Protein AF-A0A432PW22-F1 (afdb_monomer_lite)

Secondary structure (DSSP, 8-state):
-------HHHHHT--TT--HHHHHHHHHHHHHHS-TTT---TTHHHHTT-

Foldseek 3Di:
DDDPPVPLCVVLVHDPPDDPVSSVVSVVVVCCVLPCVNVVDPVSVVVVPD

Structure (mmCIF, N/CA/C/O backbone):
data_AF-A0A432PW22-F1
#
_entry.id   AF-A0A432PW22-F1
#
loop_
_atom_site.group_PDB
_atom_site.id
_atom_site.type_symbol
_atom_site.label_atom_id
_atom_site.label_alt_id
_atom_site.label_comp_id
_atom_site.label_asym_id
_atom_site.label_entity_id
_atom_site.label_seq_id
_atom_site.pdbx_PDB_ins_code
_atom_site.Cartn_x
_atom_site.Cartn_y
_atom_site.Cartn_z
_atom_site.occupancy
_atom_site.B_iso_or_equiv
_atom_site.auth_seq_id
_atom_site.auth_comp_id
_atom_site.auth_asym_id
_atom_site.auth_atom_id
_atom_site.pdbx_PDB_model_num
ATOM 1 N N . MET A 1 1 ? 8.090 19.998 13.506 1.00 42.72 1 MET A N 1
ATOM 2 C CA . MET A 1 1 ? 8.576 18.620 13.287 1.00 42.72 1 MET A CA 1
ATOM 3 C C . MET A 1 1 ? 7.554 17.916 12.418 1.00 42.72 1 MET A C 1
ATOM 5 O O . MET A 1 1 ? 6.545 17.465 12.938 1.00 42.72 1 MET A O 1
ATOM 9 N N . GLN A 1 2 ? 7.714 17.966 11.096 1.00 47.72 2 GLN A N 1
ATOM 10 C CA . GLN A 1 2 ? 6.728 17.387 10.184 1.00 47.72 2 GLN A CA 1
ATOM 11 C C . GLN A 1 2 ? 7.211 15.987 9.826 1.00 47.72 2 GLN A C 1
ATOM 13 O O . GLN A 1 2 ? 8.289 15.816 9.262 1.00 47.72 2 GLN A O 1
ATOM 18 N N . GLN A 1 3 ? 6.472 14.998 10.321 1.00 52.75 3 GLN A N 1
ATOM 19 C CA . GLN A 1 3 ? 6.812 13.594 10.196 1.00 52.75 3 GLN A CA 1
ATOM 20 C C . GLN A 1 3 ? 6.859 13.215 8.719 1.00 52.75 3 GLN A C 1
ATOM 22 O O . GLN A 1 3 ? 5.927 13.485 7.967 1.00 52.75 3 GLN A O 1
ATOM 27 N N . THR A 1 4 ? 7.940 12.546 8.340 1.00 52.34 4 THR A N 1
ATOM 28 C CA . THR A 1 4 ? 8.124 11.814 7.090 1.00 52.34 4 THR A CA 1
ATOM 29 C C . THR A 1 4 ? 7.191 10.604 7.067 1.00 52.34 4 THR A C 1
ATOM 31 O O . THR A 1 4 ? 7.634 9.454 7.052 1.00 52.34 4 THR A O 1
ATOM 34 N N . VAL A 1 5 ? 5.881 10.838 7.110 1.00 54.91 5 VAL A N 1
ATOM 35 C CA . VAL A 1 5 ? 4.900 9.845 6.686 1.00 54.91 5 VAL A CA 1
ATOM 36 C C . VAL A 1 5 ? 5.033 9.830 5.171 1.00 54.91 5 VAL A C 1
ATOM 38 O O . VAL A 1 5 ? 4.229 10.445 4.489 1.00 54.91 5 VAL A O 1
ATOM 41 N N . LYS A 1 6 ? 6.127 9.234 4.658 1.00 55.66 6 LYS A N 1
ATOM 42 C CA . LYS A 1 6 ? 6.270 8.911 3.235 1.00 55.66 6 LYS A CA 1
ATOM 43 C C . LYS A 1 6 ? 4.907 8.399 2.815 1.00 55.66 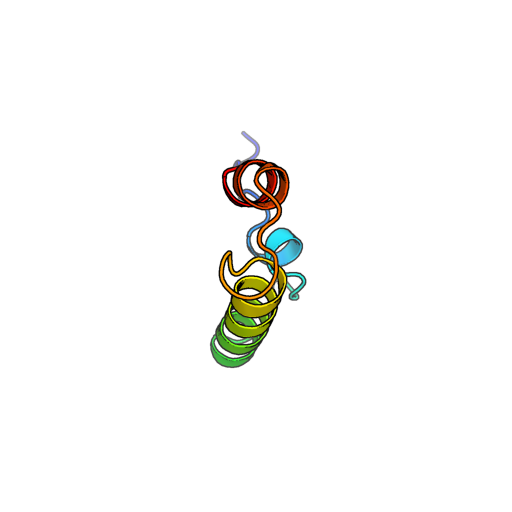6 LYS A C 1
ATOM 45 O O . LYS A 1 6 ? 4.415 7.477 3.468 1.00 55.66 6 LYS A O 1
ATOM 50 N N . ASP A 1 7 ? 4.268 9.068 1.866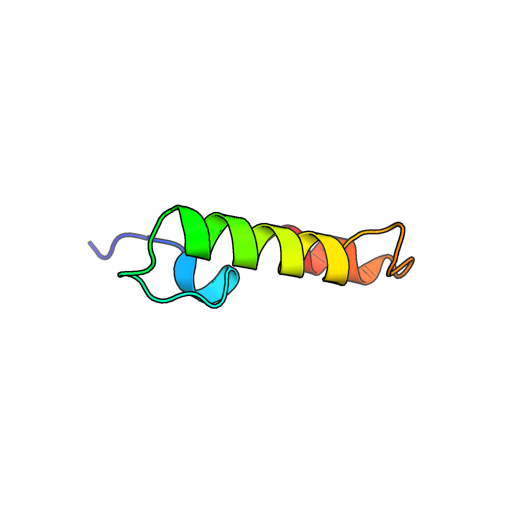 1.00 71.38 7 ASP A N 1
ATOM 51 C CA . ASP A 1 7 ? 2.871 8.852 1.531 1.00 71.38 7 ASP A CA 1
ATOM 52 C C . ASP A 1 7 ? 2.682 7.463 0.919 1.00 71.38 7 ASP A C 1
ATOM 54 O O . ASP A 1 7 ? 2.467 7.306 -0.272 1.00 71.38 7 ASP A O 1
ATOM 58 N N . TYR A 1 8 ? 2.749 6.416 1.742 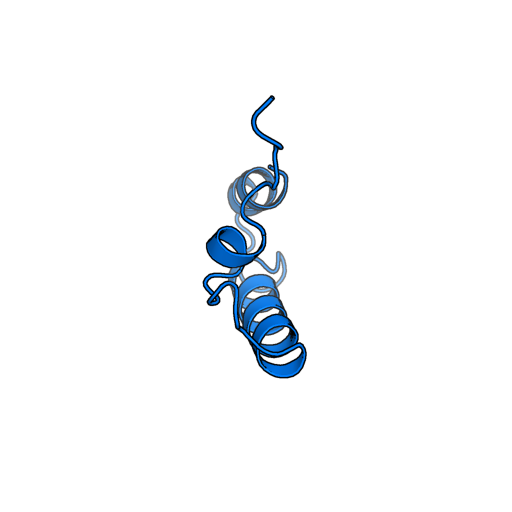1.00 72.56 8 TYR A N 1
ATOM 59 C CA . TYR A 1 8 ? 2.524 5.038 1.335 1.00 72.56 8 TYR A CA 1
ATOM 60 C C . TYR A 1 8 ? 1.138 4.906 0.717 1.00 72.56 8 TYR A C 1
ATOM 62 O O . TYR A 1 8 ? 0.955 4.133 -0.211 1.00 72.56 8 TYR A O 1
ATOM 70 N N . TYR A 1 9 ? 0.182 5.704 1.192 1.00 79.81 9 TYR A N 1
ATOM 71 C CA . TYR A 1 9 ? -1.147 5.813 0.613 1.00 79.81 9 TYR A CA 1
ATOM 72 C C . TYR A 1 9 ? -1.111 6.439 -0.793 1.00 79.81 9 TYR A C 1
ATOM 74 O O . TYR A 1 9 ? -1.719 5.874 -1.694 1.00 79.81 9 TYR A O 1
ATOM 82 N N . GLU A 1 10 ? -0.338 7.505 -1.039 1.00 76.50 10 GLU A N 1
ATOM 83 C CA . GLU A 1 10 ? -0.185 8.077 -2.393 1.00 76.50 10 GLU A CA 1
ATOM 84 C C . GLU A 1 10 ? 0.616 7.166 -3.329 1.00 76.50 10 GLU A C 1
ATOM 86 O O . GLU A 1 10 ? 0.216 6.973 -4.474 1.00 76.50 10 GLU A O 1
ATOM 91 N N . ILE A 1 11 ? 1.683 6.525 -2.837 1.00 76.94 11 ILE A N 1
ATOM 92 C CA . ILE A 1 11 ? 2.472 5.528 -3.581 1.00 76.94 11 ILE A CA 1
ATOM 93 C C . ILE A 1 11 ? 1.586 4.344 -3.978 1.00 76.94 11 ILE A C 1
ATOM 95 O O . ILE A 1 11 ? 1.663 3.837 -5.097 1.00 76.94 11 ILE A O 1
ATOM 99 N N . LEU A 1 12 ? 0.716 3.906 -3.064 1.00 79.31 12 LEU A N 1
ATOM 100 C CA . LEU A 1 12 ? -0.260 2.858 -3.333 1.00 79.31 12 LEU A CA 1
ATOM 101 C C . LEU A 1 12 ? -1.457 3.353 -4.165 1.00 79.31 12 LEU A C 1
ATOM 103 O O . LEU A 1 12 ? -2.231 2.526 -4.647 1.00 79.31 12 LEU A O 1
ATOM 107 N N . GLY A 1 13 ? -1.617 4.665 -4.353 1.00 80.69 13 GLY A N 1
ATOM 108 C CA . GLY A 1 13 ? -2.757 5.274 -5.039 1.00 80.69 13 GLY A CA 1
ATOM 109 C C . GLY A 1 13 ? -4.090 5.063 -4.313 1.00 80.69 13 GLY A C 1
ATOM 110 O O . GLY A 1 13 ? -5.128 4.930 -4.959 1.00 80.69 13 GLY A O 1
ATOM 111 N N . VAL A 1 14 ? -4.067 4.969 -2.984 1.00 82.94 14 VAL A N 1
ATOM 112 C CA . VAL A 1 14 ? -5.242 4.748 -2.131 1.00 82.94 14 VAL A CA 1
ATOM 113 C C . VAL A 1 14 ? -5.455 5.919 -1.176 1.00 82.94 14 VAL A C 1
ATOM 115 O O . VAL A 1 14 ? -4.525 6.643 -0.831 1.00 82.94 14 VAL A O 1
ATOM 118 N N . SER A 1 15 ? -6.696 6.110 -0.729 1.00 82.75 15 SER A N 1
ATOM 119 C CA . SER A 1 15 ? -7.007 7.133 0.273 1.00 82.75 15 SER A CA 1
ATOM 120 C C . SER A 1 15 ? -6.317 6.829 1.609 1.00 82.75 15 SER A C 1
ATOM 122 O O . SER A 1 15 ? -6.075 5.672 1.946 1.00 82.75 15 SER A O 1
ATOM 124 N N . ARG A 1 16 ? -6.052 7.859 2.419 1.00 80.75 16 ARG A N 1
ATOM 125 C CA . ARG A 1 16 ? -5.554 7.685 3.799 1.00 80.75 16 ARG A CA 1
ATOM 126 C C . ARG A 1 16 ? -6.572 6.990 4.710 1.00 80.75 16 ARG A C 1
ATOM 128 O O . ARG A 1 16 ? -6.188 6.417 5.721 1.00 80.75 16 ARG A O 1
ATOM 135 N N . ASP A 1 17 ? -7.843 7.030 4.317 1.00 82.75 17 ASP A N 1
ATOM 136 C CA . ASP A 1 17 ? -8.945 6.312 4.964 1.00 82.75 17 ASP A CA 1
ATOM 137 C C . ASP A 1 17 ? -9.176 4.913 4.356 1.00 82.75 17 ASP A C 1
ATOM 139 O O . ASP A 1 17 ? -10.098 4.200 4.738 1.00 82.75 17 ASP A O 1
ATOM 143 N N . ALA A 1 18 ? -8.352 4.506 3.379 1.00 84.00 18 ALA A N 1
ATOM 144 C CA . ALA A 1 18 ? -8.541 3.241 2.685 1.00 84.00 18 ALA A CA 1
ATOM 145 C C . ALA A 1 18 ? -8.424 2.057 3.642 1.00 84.00 18 ALA A C 1
ATOM 147 O O . ALA A 1 18 ? -7.524 1.956 4.483 1.00 84.00 18 ALA A O 1
ATOM 148 N N . THR A 1 19 ? -9.325 1.103 3.454 1.00 87.94 19 THR A N 1
ATOM 149 C CA . THR A 1 19 ? -9.348 -0.104 4.271 1.00 87.94 19 THR A CA 1
ATOM 150 C C . THR A 1 19 ? -8.161 -1.015 3.948 1.00 87.94 19 THR A C 1
ATOM 152 O O . THR A 1 19 ? -7.584 -0.989 2.857 1.00 87.94 19 THR A O 1
ATOM 155 N N . LYS A 1 20 ? -7.810 -1.907 4.883 1.00 85.44 20 LYS A N 1
ATOM 156 C CA . LYS A 1 20 ? -6.749 -2.913 4.670 1.00 85.44 20 LYS A CA 1
ATOM 157 C C . LYS A 1 20 ? -6.973 -3.745 3.400 1.00 85.44 20 LYS A C 1
ATOM 159 O O . LYS A 1 20 ? -6.009 -4.172 2.765 1.00 85.44 20 LYS A O 1
ATOM 164 N N . GLU A 1 21 ? -8.230 -3.979 3.029 1.00 88.06 21 GLU A N 1
ATOM 165 C CA . GLU A 1 21 ? -8.593 -4.693 1.806 1.00 88.06 21 GLU A CA 1
ATOM 166 C C . GLU A 1 21 ? -8.261 -3.889 0.546 1.00 88.06 21 GLU A C 1
ATOM 168 O O . GLU A 1 21 ? -7.670 -4.440 -0.385 1.00 88.06 21 GLU A O 1
ATOM 173 N N . GLU A 1 22 ? -8.561 -2.590 0.530 1.00 85.75 22 GLU A N 1
ATOM 174 C CA . GLU A 1 22 ? -8.213 -1.690 -0.573 1.00 85.75 22 GLU A CA 1
ATOM 175 C C . GLU A 1 22 ? -6.703 -1.548 -0.739 1.00 85.75 22 GLU A C 1
ATOM 177 O O . GLU A 1 22 ? -6.197 -1.726 -1.848 1.00 85.75 22 GLU A O 1
ATO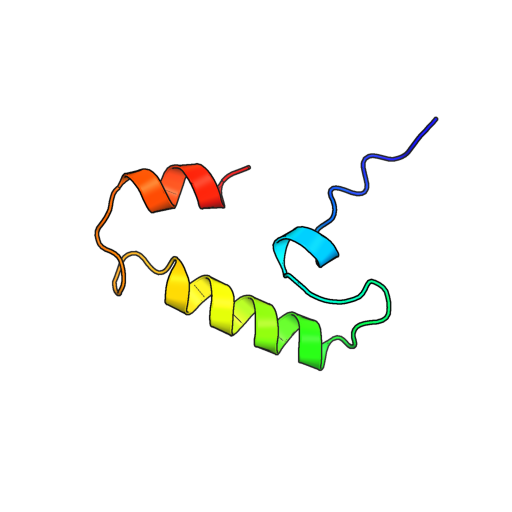M 182 N N . ILE A 1 23 ? -5.974 -1.356 0.364 1.00 85.88 23 ILE A N 1
ATOM 183 C CA . ILE A 1 23 ? -4.503 -1.320 0.395 1.00 85.88 23 ILE A CA 1
ATOM 184 C C . ILE A 1 23 ? -3.929 -2.593 -0.239 1.00 85.88 23 ILE A C 1
ATOM 186 O O . ILE A 1 23 ? -3.074 -2.537 -1.123 1.00 85.88 23 ILE A O 1
ATOM 190 N N . LYS A 1 24 ? -4.440 -3.768 0.151 1.00 86.69 24 LYS A N 1
ATOM 191 C CA . LYS A 1 24 ? -3.983 -5.063 -0.375 1.00 86.69 24 LYS A CA 1
ATOM 192 C C . LYS A 1 24 ? -4.300 -5.230 -1.863 1.00 86.69 24 LYS A C 1
ATOM 194 O O . LYS A 1 24 ? -3.516 -5.833 -2.600 1.00 86.69 24 LYS A O 1
ATOM 199 N N . LYS A 1 25 ? -5.443 -4.715 -2.317 1.00 88.38 25 LYS A N 1
ATOM 200 C CA . LYS A 1 25 ? -5.877 -4.778 -3.719 1.00 88.38 25 LYS A CA 1
ATOM 201 C C . LYS A 1 25 ? -5.042 -3.848 -4.602 1.00 88.38 25 LYS A C 1
ATOM 203 O O . LYS A 1 25 ? -4.620 -4.264 -5.681 1.00 88.38 25 LYS A O 1
ATOM 208 N N . ALA A 1 26 ? -4.759 -2.640 -4.121 1.00 86.62 26 ALA A N 1
ATOM 209 C CA . ALA A 1 26 ? -3.905 -1.664 -4.785 1.00 86.62 26 ALA A CA 1
ATOM 210 C C . ALA A 1 26 ? -2.449 -2.138 -4.858 1.00 86.62 26 ALA A C 1
ATOM 212 O O . ALA A 1 26 ? -1.871 -2.158 -5.943 1.00 86.62 26 ALA A O 1
ATOM 213 N N . TYR A 1 27 ? -1.908 -2.666 -3.756 1.00 84.12 27 TYR A N 1
ATOM 214 C CA . TYR A 1 27 ? -0.574 -3.267 -3.727 1.00 84.12 27 TYR A CA 1
ATOM 215 C C . TYR A 1 27 ? -0.436 -4.401 -4.750 1.0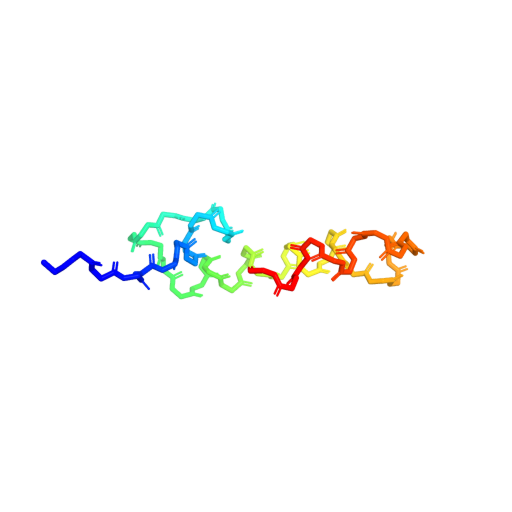0 84.12 27 TYR A C 1
ATOM 217 O O . TYR A 1 27 ? 0.500 -4.413 -5.540 1.00 84.12 27 TYR A O 1
ATOM 225 N N . ARG A 1 28 ? -1.404 -5.327 -4.823 1.00 85.81 28 ARG A N 1
ATOM 226 C CA . ARG A 1 28 ? -1.389 -6.406 -5.831 1.00 85.81 28 ARG A CA 1
ATOM 227 C C . ARG A 1 28 ? -1.448 -5.883 -7.266 1.00 85.81 28 ARG A C 1
ATOM 229 O O . ARG A 1 28 ? -0.832 -6.483 -8.143 1.00 85.81 28 ARG A O 1
ATOM 236 N N . LYS A 1 29 ? -2.195 -4.804 -7.521 1.00 83.50 29 LYS A N 1
ATOM 237 C CA . LYS A 1 29 ? -2.217 -4.148 -8.837 1.00 83.50 29 LYS A CA 1
ATOM 238 C C . LYS A 1 29 ? -0.849 -3.564 -9.173 1.00 83.50 29 LYS A C 1
ATOM 240 O O . LYS A 1 29 ? -0.337 -3.856 -10.245 1.00 83.50 29 LYS A O 1
ATOM 245 N N . LEU A 1 30 ? -0.250 -2.814 -8.252 1.00 79.12 30 LEU A N 1
ATOM 246 C CA . LEU A 1 30 ? 1.070 -2.212 -8.436 1.00 79.12 30 LEU A CA 1
ATOM 247 C C . LEU A 1 30 ? 2.145 -3.268 -8.656 1.00 79.12 30 LEU A C 1
ATOM 249 O O . LEU A 1 30 ? 2.885 -3.174 -9.626 1.00 79.12 30 LEU A O 1
ATOM 253 N N . VAL A 1 31 ? 2.165 -4.322 -7.839 1.00 80.56 31 VAL A N 1
ATOM 254 C CA . VAL A 1 31 ? 3.108 -5.431 -8.010 1.00 80.56 31 VAL A CA 1
ATOM 255 C C . VAL A 1 31 ? 2.972 -6.059 -9.388 1.00 80.56 31 VAL A C 1
ATOM 257 O O . VAL A 1 31 ? 3.994 -6.363 -9.965 1.00 80.56 31 VAL A O 1
ATOM 260 N N . ARG A 1 32 ? 1.766 -6.219 -9.956 1.00 78.25 32 ARG A N 1
ATOM 261 C CA . ARG A 1 32 ? 1.598 -6.755 -11.324 1.00 78.25 32 ARG A CA 1
ATOM 262 C C . ARG A 1 32 ? 2.034 -5.778 -12.418 1.00 78.25 32 ARG A C 1
ATOM 264 O O . ARG A 1 32 ? 2.448 -6.219 -13.478 1.00 78.25 32 ARG A O 1
ATOM 271 N N . ILE A 1 33 ? 1.932 -4.474 -12.185 1.00 73.62 33 ILE A N 1
ATOM 272 C CA . ILE A 1 33 ? 2.347 -3.446 -13.153 1.00 73.62 33 ILE A CA 1
ATOM 273 C C . ILE A 1 33 ? 3.875 -3.309 -13.175 1.00 73.62 33 ILE A C 1
ATOM 275 O O . ILE A 1 33 ? 4.471 -3.173 -14.238 1.00 73.62 33 ILE A O 1
ATOM 279 N N . TYR A 1 34 ? 4.499 -3.384 -12.000 1.00 69.75 34 TYR A N 1
ATOM 280 C CA . TYR A 1 34 ? 5.947 -3.289 -11.813 1.00 69.75 34 TYR A CA 1
ATOM 281 C C . TYR A 1 34 ? 6.631 -4.658 -11.702 1.00 69.75 34 TYR A C 1
ATOM 283 O O . TYR A 1 34 ? 7.815 -4.722 -11.381 1.00 69.75 34 TYR A O 1
ATOM 291 N N . HIS A 1 35 ? 5.909 -5.762 -11.926 1.00 71.62 35 HIS A N 1
ATOM 292 C CA . HIS A 1 35 ? 6.495 -7.092 -11.794 1.00 71.62 35 HIS A CA 1
ATOM 293 C C . HIS A 1 35 ? 7.550 -7.272 -12.889 1.00 71.62 35 HIS A C 1
ATOM 295 O O . HIS A 1 35 ? 7.205 -7.085 -14.056 1.00 71.62 35 HIS A O 1
ATOM 301 N N . PRO A 1 36 ? 8.773 -7.721 -12.571 1.00 67.38 36 PRO A N 1
ATOM 302 C CA . PRO A 1 36 ? 9.822 -7.929 -13.574 1.00 67.38 36 PRO A CA 1
ATOM 303 C C . PRO A 1 36 ? 9.449 -8.997 -14.618 1.00 67.38 36 PRO A C 1
ATOM 305 O O . PRO A 1 36 ? 9.951 -8.987 -15.733 1.00 67.38 36 PRO A O 1
ATOM 308 N N . ASP A 1 37 ? 8.526 -9.898 -14.267 1.00 71.56 37 ASP A N 1
ATOM 309 C CA . ASP A 1 37 ? 7.986 -10.933 -15.169 1.00 71.56 37 ASP A CA 1
ATOM 310 C C . ASP A 1 37 ? 6.991 -10.366 -16.203 1.00 71.56 37 ASP A C 1
ATOM 312 O O . ASP A 1 37 ? 6.760 -10.973 -17.241 1.00 71.56 37 ASP A O 1
ATOM 316 N N . ILE A 1 38 ? 6.387 -9.203 -15.921 1.00 65.50 38 ILE A N 1
ATOM 317 C CA . ILE A 1 38 ? 5.392 -8.546 -16.791 1.00 65.50 38 ILE A CA 1
ATOM 318 C C . ILE A 1 38 ? 6.015 -7.331 -17.491 1.00 65.50 38 ILE A C 1
ATOM 320 O O . ILE A 1 38 ? 5.690 -7.044 -18.641 1.00 65.50 38 ILE A O 1
ATOM 324 N N . ASN A 1 39 ? 6.930 -6.638 -16.816 1.00 58.19 39 ASN A N 1
ATOM 325 C CA . ASN A 1 39 ? 7.711 -5.543 -17.357 1.00 58.19 39 ASN A CA 1
ATOM 326 C C . ASN A 1 39 ? 9.209 -5.862 -17.188 1.00 58.19 39 ASN A C 1
ATOM 328 O O . ASN A 1 39 ? 9.771 -5.567 -16.133 1.00 58.19 39 ASN A O 1
ATOM 332 N N . PRO A 1 40 ? 9.861 -6.467 -18.198 1.00 61.78 40 PRO A N 1
ATOM 333 C CA . PRO A 1 40 ? 11.280 -6.834 -18.151 1.00 61.78 40 PRO A CA 1
ATOM 334 C C . PRO A 1 40 ? 12.222 -5.620 -18.243 1.00 61.78 40 PRO A C 1
ATOM 336 O O . PRO A 1 40 ? 13.420 -5.781 -18.475 1.00 61.78 40 PRO A O 1
ATOM 339 N N . ASP A 1 41 ? 11.690 -4.404 -18.102 1.00 60.91 41 ASP A N 1
ATOM 340 C CA . ASP A 1 41 ? 12.448 -3.170 -18.198 1.00 60.91 41 ASP A CA 1
ATOM 341 C C . ASP A 1 41 ? 13.244 -2.912 -16.901 1.00 60.91 41 ASP A C 1
ATOM 343 O O . ASP A 1 41 ? 12.655 -2.725 -15.828 1.00 60.91 41 ASP A O 1
ATOM 347 N N . PRO A 1 42 ? 14.586 -2.885 -16.961 1.00 61.00 42 PRO A N 1
ATOM 348 C CA . PRO A 1 42 ? 15.433 -2.727 -15.783 1.00 61.00 42 PRO A CA 1
ATOM 349 C C . PRO A 1 42 ? 15.264 -1.366 -15.090 1.00 61.00 42 PRO A C 1
ATOM 351 O O . PRO A 1 42 ? 15.582 -1.253 -13.906 1.00 61.00 42 PRO A O 1
ATOM 354 N N . SER A 1 43 ? 14.706 -0.349 -15.761 1.00 60.78 43 SER A N 1
ATOM 355 C CA . SER A 1 43 ? 14.436 0.958 -15.148 1.00 60.78 43 SER A CA 1
ATOM 356 C C . SER A 1 43 ? 13.172 0.969 -14.278 1.00 60.78 43 SER A C 1
ATOM 358 O O . SER A 1 43 ? 13.017 1.850 -13.429 1.00 60.78 43 SER A O 1
ATOM 360 N N . ALA A 1 44 ? 12.277 -0.019 -14.410 1.00 53.59 44 ALA A N 1
ATOM 361 C CA . ALA A 1 44 ? 11.124 -0.168 -13.515 1.00 53.59 44 ALA A CA 1
ATOM 362 C C . ALA A 1 44 ? 11.547 -0.531 -12.078 1.00 53.59 44 ALA A C 1
ATOM 364 O O . ALA A 1 44 ? 10.869 -0.171 -11.113 1.00 53.59 44 ALA A O 1
ATOM 365 N N . GLN A 1 45 ? 12.698 -1.191 -11.929 1.00 54.34 45 GLN A N 1
ATOM 366 C CA . GLN A 1 45 ? 13.233 -1.631 -10.643 1.00 54.34 45 GLN A CA 1
ATOM 367 C C . GLN A 1 45 ? 13.838 -0.488 -9.815 1.00 54.34 45 GLN A C 1
ATOM 369 O O . GLN A 1 45 ? 13.840 -0.564 -8.586 1.00 54.34 45 GLN A O 1
ATOM 37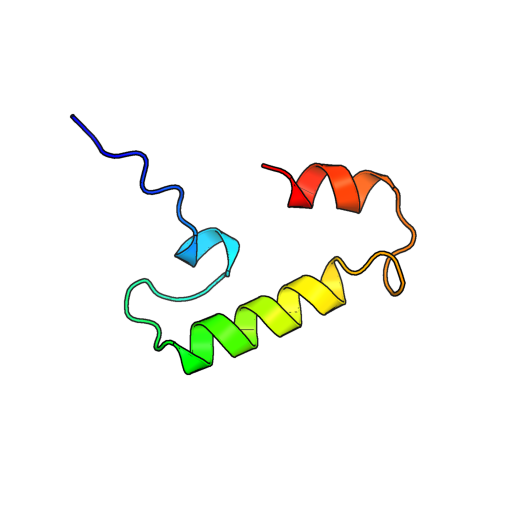4 N N . GLU A 1 46 ? 14.297 0.586 -10.464 1.00 58.22 46 GLU A N 1
ATOM 375 C CA . GLU A 1 46 ? 14.759 1.801 -9.781 1.00 58.22 46 GLU A CA 1
ATOM 376 C C . GLU A 1 46 ? 13.585 2.609 -9.214 1.00 58.22 46 GLU A C 1
ATOM 378 O O . GLU A 1 46 ? 13.638 3.039 -8.065 1.00 58.22 46 GLU A O 1
ATOM 383 N N . LYS A 1 47 ? 12.470 2.722 -9.952 1.00 56.75 47 LYS A N 1
ATOM 384 C CA . LYS A 1 47 ? 11.271 3.449 -9.488 1.00 56.75 47 LYS A CA 1
ATOM 385 C C . LYS A 1 47 ? 10.532 2.776 -8.333 1.00 56.75 47 LYS A C 1
ATOM 387 O O . LYS A 1 47 ? 9.842 3.455 -7.584 1.00 56.75 47 LYS A O 1
ATOM 392 N N . PHE A 1 48 ? 10.650 1.457 -8.183 1.00 57.91 48 PHE A N 1
ATOM 393 C CA . PHE A 1 48 ? 9.997 0.734 -7.087 1.00 57.91 48 PHE A CA 1
ATOM 394 C C . PHE A 1 48 ? 10.776 0.814 -5.759 1.00 57.91 48 PHE A C 1
ATOM 396 O O . PHE A 1 48 ? 10.292 0.335 -4.735 1.00 57.91 48 PHE A O 1
ATOM 403 N N . LYS A 1 49 ? 11.994 1.374 -5.762 1.00 55.50 49 LYS A N 1
ATOM 404 C CA . LYS A 1 49 ? 12.926 1.328 -4.625 1.00 55.50 49 LYS A CA 1
ATOM 405 C C . LYS A 1 49 ? 12.990 2.609 -3.775 1.00 55.50 49 LYS A C 1
ATOM 407 O O . LYS A 1 49 ? 13.755 2.609 -2.811 1.00 55.50 49 LYS A O 1
ATOM 412 N N . GLU A 1 50 ? 12.219 3.653 -4.091 1.00 51.56 50 GLU A N 1
ATOM 413 C CA . GLU A 1 50 ? 12.261 4.969 -3.409 1.00 51.56 50 GLU A CA 1
ATOM 414 C C . GLU A 1 50 ? 11.112 5.211 -2.405 1.00 51.56 50 GLU A C 1
ATOM 416 O O . GLU A 1 50 ? 9.967 4.804 -2.700 1.00 51.56 50 GLU A O 1
#

Sequence (50 aa):
MQQTVKDYYEILGVSRDATKEEIKKAYRKLVRIYHPDINPDPSAQEKFKE

pLDDT: mean 71.05, std 13.14, range [42.72, 88.38]

Radius of gyration: 12.78 Å; chains: 1; bounding box: 25×30×32 Å